Protein AF-A0A940U613-F1 (afdb_monomer)

Nearest PDB structures (foldseek):
  2yxg-assembly1_D  TM=9.866E-01  e=3.345E-05  Methanocaldococcus jannaschii DSM 2661
  1o5k-assembly1_A  TM=9.272E-01  e=6.471E-05  Thermotoga maritima MSB8
  3pb0-assembly4_D  TM=9.241E-01  e=6.471E-05  Thermotoga maritima
  3pb2-assembly1_A  TM=9.314E-01  e=1.252E-04  Thermotoga maritima
  5ktl-assembly1_A  TM=9.520E-01  e=6.325E-04  Trichormus variabilis ATCC 29413

Structure (mmCIF, N/CA/C/O backbone):
data_AF-A0A940U613-F1
#
_entry.id   AF-A0A940U613-F1
#
loop_
_atom_site.group_PDB
_atom_site.id
_atom_site.type_symbol
_atom_site.label_atom_id
_atom_site.label_alt_id
_atom_site.label_comp_id
_atom_site.label_asym_id
_atom_site.label_entity_id
_atom_site.label_seq_id
_atom_site.pdbx_PDB_ins_code
_atom_site.Cartn_x
_atom_site.Cartn_y
_atom_site.Cartn_z
_atom_site.occupancy
_atom_site.B_iso_or_equiv
_atom_site.auth_seq_id
_atom_site.auth_comp_id
_atom_site.auth_asym_id
_atom_site.auth_atom_id
_atom_site.pdbx_PDB_model_num
ATOM 1 N N . ASP A 1 1 ? -22.401 5.572 10.930 1.00 90.12 1 ASP A N 1
ATOM 2 C CA . ASP A 1 1 ? -21.067 6.223 10.959 1.00 90.12 1 ASP A CA 1
ATOM 3 C C . ASP A 1 1 ? -19.867 5.300 10.758 1.00 90.12 1 ASP A C 1
ATOM 5 O O . ASP A 1 1 ? -18.954 5.695 10.044 1.00 90.12 1 ASP A O 1
ATOM 9 N N . GLN A 1 2 ? -19.877 4.057 11.256 1.00 97.69 2 GLN A N 1
ATOM 10 C CA . GLN A 1 2 ? -18.752 3.106 11.121 1.00 97.69 2 GLN A CA 1
ATOM 11 C C . GLN A 1 2 ? -18.213 2.917 9.689 1.00 97.69 2 GLN A C 1
ATOM 13 O O . GLN A 1 2 ? -17.004 2.906 9.474 1.00 97.69 2 GLN A O 1
ATOM 18 N N . ALA A 1 3 ? -19.088 2.814 8.682 1.00 98.25 3 ALA A N 1
ATOM 19 C CA . ALA A 1 3 ? -18.656 2.674 7.287 1.00 98.25 3 ALA A CA 1
ATOM 20 C C . ALA A 1 3 ? -17.795 3.860 6.813 1.00 98.25 3 ALA A C 1
ATOM 22 O O . ALA A 1 3 ? -16.812 3.677 6.099 1.00 98.25 3 ALA A O 1
ATOM 23 N N . ARG A 1 4 ? -18.145 5.078 7.245 1.00 98.38 4 ARG A N 1
ATOM 24 C CA . ARG A 1 4 ? -17.431 6.311 6.897 1.00 98.38 4 ARG A CA 1
ATOM 25 C C . ARG A 1 4 ? -16.052 6.348 7.556 1.00 98.38 4 ARG A C 1
ATOM 27 O O . ARG A 1 4 ? -15.078 6.727 6.913 1.00 98.38 4 ARG A O 1
ATOM 34 N N . GLU A 1 5 ? -15.966 5.907 8.806 1.00 98.06 5 GLU A N 1
ATOM 35 C CA . GLU A 1 5 ? -14.703 5.784 9.534 1.00 98.06 5 GLU A CA 1
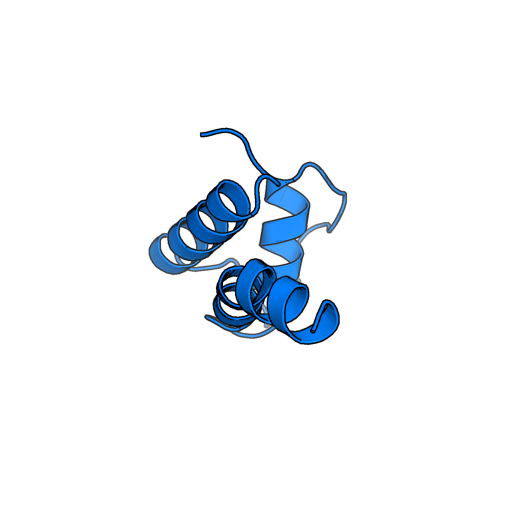ATOM 36 C C . GLU A 1 5 ? -13.754 4.787 8.852 1.00 98.06 5 GLU A C 1
ATOM 38 O O . GLU A 1 5 ? -12.610 5.124 8.545 1.00 98.06 5 GLU A O 1
ATOM 43 N N . ILE A 1 6 ? -14.248 3.587 8.524 1.00 97.75 6 I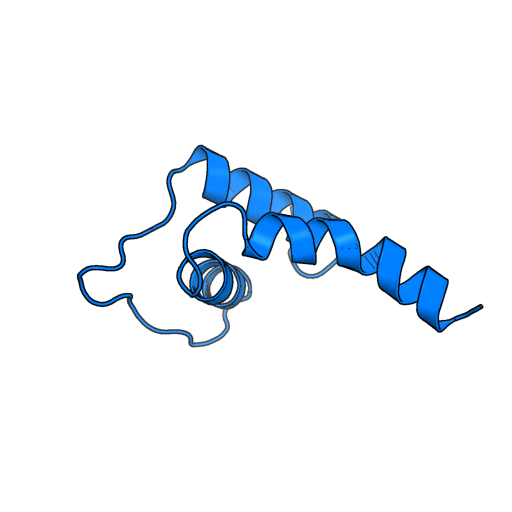LE A N 1
ATOM 44 C CA . ILE A 1 6 ? -13.470 2.569 7.803 1.00 97.75 6 ILE A CA 1
ATOM 45 C C . ILE A 1 6 ? -13.029 3.095 6.435 1.00 97.75 6 ILE A C 1
ATOM 47 O O . ILE A 1 6 ? -11.872 2.907 6.045 1.00 97.75 6 ILE A O 1
ATOM 51 N N . HIS A 1 7 ? -13.922 3.779 5.714 1.00 98.00 7 HIS A N 1
ATOM 52 C CA . HIS A 1 7 ? -13.602 4.382 4.426 1.00 98.00 7 HIS A CA 1
ATOM 53 C C . HIS A 1 7 ? -12.424 5.351 4.547 1.00 98.00 7 HIS A C 1
ATOM 55 O O . HIS A 1 7 ? -11.421 5.162 3.868 1.00 98.00 7 HIS A O 1
ATOM 61 N N . TYR A 1 8 ? -12.487 6.338 5.444 1.00 97.7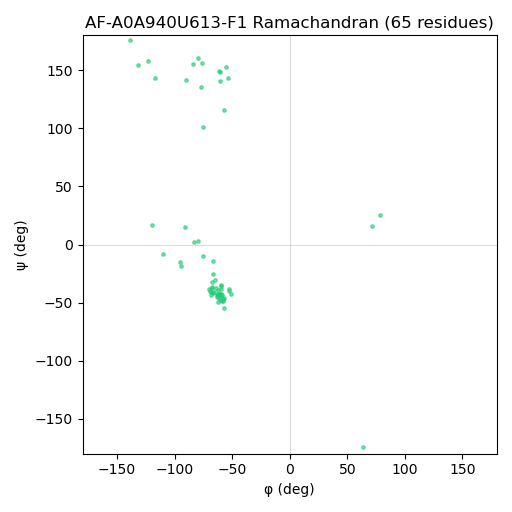5 8 TYR A N 1
ATOM 62 C CA . TYR A 1 8 ? -11.402 7.313 5.577 1.00 97.75 8 TYR A CA 1
ATOM 63 C C . TYR A 1 8 ? -10.104 6.703 6.109 1.00 97.75 8 TYR A C 1
ATOM 65 O O . TYR A 1 8 ? -9.030 7.107 5.668 1.00 97.75 8 TYR A O 1
ATOM 73 N N . LYS A 1 9 ? -10.184 5.683 6.973 1.00 97.25 9 LYS A N 1
ATOM 74 C CA . LYS A 1 9 ? -9.006 4.932 7.427 1.00 97.25 9 LYS A CA 1
ATOM 75 C C . LYS A 1 9 ? -8.313 4.180 6.285 1.00 97.25 9 LYS A C 1
ATOM 77 O O . LYS A 1 9 ? -7.090 4.089 6.265 1.00 97.25 9 LYS A O 1
ATOM 82 N N . THR A 1 10 ? -9.072 3.634 5.335 1.00 97.88 10 THR A N 1
ATOM 83 C CA . THR A 1 10 ? -8.539 2.813 4.228 1.00 97.88 10 THR A CA 1
ATOM 84 C C . THR A 1 10 ? -8.264 3.597 2.945 1.00 97.88 10 THR A C 1
ATOM 86 O O . THR A 1 10 ? -7.477 3.145 2.112 1.00 97.88 10 THR A O 1
ATOM 89 N N . LEU A 1 11 ? -8.850 4.787 2.791 1.00 98.38 11 LEU A N 1
ATOM 90 C CA . LEU A 1 11 ? -8.750 5.622 1.594 1.00 98.38 11 LEU A CA 1
ATOM 91 C C . LEU A 1 11 ? -7.307 5.898 1.126 1.00 98.38 11 LEU A C 1
ATOM 93 O O . LEU A 1 11 ? -7.088 5.839 -0.086 1.00 98.38 11 LEU A O 1
ATOM 97 N N . PRO A 1 12 ? -6.310 6.155 2.001 1.00 98.12 12 PRO A N 1
ATOM 98 C CA . PRO A 1 12 ? -4.927 6.336 1.557 1.00 98.12 12 PRO A CA 1
ATOM 99 C C . PRO A 1 12 ? -4.375 5.109 0.821 1.00 98.12 12 PRO A C 1
ATOM 101 O O . PRO A 1 12 ? -3.766 5.250 -0.237 1.00 98.12 12 PRO A O 1
ATOM 104 N N . VAL A 1 13 ? -4.656 3.904 1.329 1.00 98.06 13 VAL A N 1
ATOM 105 C CA . VAL A 1 13 ? -4.252 2.646 0.683 1.00 98.06 13 VAL A CA 1
ATOM 106 C C . VAL A 1 13 ? -5.017 2.445 -0.616 1.00 98.06 13 VAL A C 1
ATOM 108 O O . VAL A 1 13 ? -4.400 2.128 -1.625 1.00 98.06 13 VAL A O 1
ATOM 111 N N . VAL A 1 14 ? -6.330 2.696 -0.633 1.00 98.25 14 VAL A N 1
ATOM 112 C CA . VAL A 1 14 ? -7.125 2.604 -1.869 1.00 98.25 14 VAL A CA 1
ATOM 113 C C . VAL A 1 14 ? -6.553 3.523 -2.946 1.00 98.25 14 VAL A C 1
ATOM 115 O O . VAL A 1 14 ? -6.349 3.075 -4.062 1.00 98.25 14 VAL A O 1
ATOM 118 N N . ARG A 1 15 ? -6.210 4.775 -2.629 1.00 98.25 15 ARG A N 1
ATOM 119 C CA . ARG A 1 15 ? -5.574 5.683 -3.599 1.00 98.25 15 ARG A CA 1
ATOM 120 C C . ARG A 1 15 ? -4.210 5.168 -4.064 1.00 98.25 15 ARG A C 1
ATOM 122 O O . ARG A 1 15 ? -3.936 5.184 -5.260 1.00 98.25 15 ARG A O 1
ATOM 129 N N . ALA A 1 16 ? -3.383 4.669 -3.146 1.00 98.25 16 ALA A N 1
ATOM 130 C CA . ALA A 1 16 ? -2.069 4.126 -3.480 1.00 98.25 16 ALA A CA 1
ATOM 131 C C . ALA A 1 16 ? -2.141 2.865 -4.362 1.00 98.25 16 ALA A C 1
ATOM 133 O O . ALA A 1 16 ? -1.273 2.658 -5.205 1.00 98.25 16 ALA A O 1
ATOM 134 N N . LEU A 1 17 ? -3.192 2.049 -4.236 1.00 98.25 17 LEU A N 1
ATOM 135 C CA . LEU A 1 17 ? -3.405 0.868 -5.080 1.00 98.25 17 LEU A CA 1
ATOM 136 C C . LEU A 1 17 ? -3.688 1.203 -6.558 1.00 98.25 17 LEU A C 1
ATOM 138 O O . LEU A 1 17 ? -3.591 0.318 -7.405 1.00 98.25 17 LEU A O 1
ATOM 142 N N . PHE A 1 18 ? -3.999 2.463 -6.873 1.00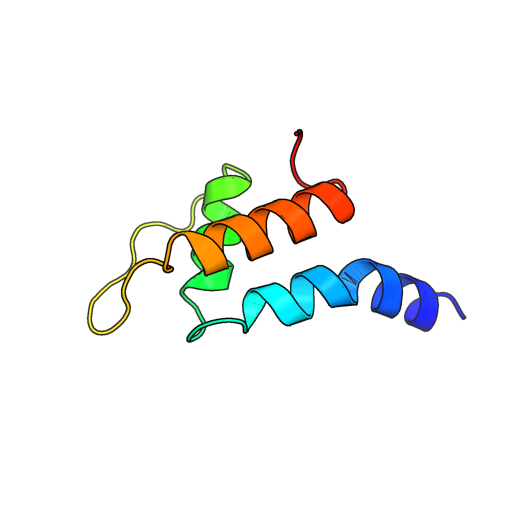 98.25 18 PHE A N 1
ATOM 143 C CA . PHE A 1 18 ? -4.274 2.946 -8.231 1.00 98.25 18 PHE A CA 1
ATOM 144 C C . PHE A 1 18 ? -3.296 4.044 -8.688 1.00 98.25 18 PHE A C 1
ATOM 146 O O . PHE A 1 18 ? -3.570 4.745 -9.658 1.00 98.25 18 PHE A O 1
ATOM 153 N N . ILE A 1 19 ? -2.147 4.199 -8.016 1.00 98.00 19 ILE A N 1
ATOM 154 C CA . ILE A 1 19 ? -1.104 5.168 -8.410 1.00 98.00 19 ILE A CA 1
ATOM 155 C C . ILE A 1 19 ? -0.436 4.816 -9.752 1.00 98.00 19 ILE A C 1
ATOM 157 O O . ILE A 1 19 ? 0.069 5.684 -10.459 1.00 98.00 19 ILE A O 1
ATOM 161 N N . GLU A 1 20 ? -0.458 3.531 -10.107 1.00 97.94 20 GLU A N 1
ATOM 162 C CA . GLU A 1 20 ? -0.051 2.976 -11.396 1.00 97.94 20 GLU A CA 1
ATOM 163 C C . GLU A 1 20 ? -1.052 1.893 -11.828 1.00 97.94 20 GLU A C 1
ATOM 165 O O . GLU A 1 20 ? -1.978 1.555 -11.086 1.00 97.94 20 GLU A O 1
ATOM 170 N N . SER A 1 21 ? -0.877 1.335 -13.029 1.00 96.88 21 SER A N 1
ATOM 171 C CA . SER A 1 21 ? -1.803 0.357 -13.606 1.00 96.88 21 SER A CA 1
ATOM 172 C C . SER A 1 21 ? -1.996 -0.874 -12.713 1.00 96.88 21 SER A C 1
ATOM 174 O O . SER A 1 21 ? -1.088 -1.682 -12.501 1.00 96.88 21 SER A O 1
ATOM 176 N N . ASN A 1 22 ? -3.224 -1.061 -12.232 1.00 96.00 22 ASN A N 1
ATOM 177 C CA . ASN A 1 22 ? -3.644 -2.277 -11.541 1.00 96.00 22 ASN A CA 1
ATOM 178 C C . ASN A 1 22 ? -3.505 -3.500 -12.481 1.00 96.00 22 ASN A C 1
ATOM 180 O O . ASN A 1 22 ? -3.828 -3.375 -13.664 1.00 96.00 22 ASN A O 1
ATOM 184 N N . PRO A 1 23 ? -3.056 -4.689 -12.014 1.00 97.06 23 PRO A N 1
ATOM 185 C CA . PRO A 1 23 ? -2.786 -5.114 -10.635 1.00 97.06 23 PRO A CA 1
ATOM 186 C C . PRO A 1 23 ? -1.362 -4.895 -10.105 1.00 97.06 23 PRO A C 1
ATOM 188 O O . PRO A 1 23 ? -1.021 -5.494 -9.085 1.00 97.06 23 PRO A O 1
ATOM 191 N N . ALA A 1 24 ? -0.513 -4.082 -10.745 1.00 98.31 24 ALA A N 1
ATOM 192 C CA . ALA A 1 24 ? 0.873 -3.937 -10.292 1.00 98.31 24 ALA A CA 1
ATOM 193 C C . ALA A 1 24 ? 0.983 -3.432 -8.833 1.00 98.31 24 ALA A C 1
ATOM 195 O O . ALA A 1 24 ? 1.646 -4.113 -8.044 1.00 98.31 24 ALA A O 1
ATOM 196 N N . PRO A 1 25 ? 0.274 -2.363 -8.402 1.00 98.38 25 PRO A N 1
ATOM 197 C CA . PRO A 1 25 ? 0.355 -1.910 -7.011 1.00 98.38 25 PRO A CA 1
ATOM 198 C C . PRO A 1 25 ? -0.265 -2.902 -6.023 1.00 98.38 25 PRO A C 1
ATOM 200 O O . PRO A 1 25 ? 0.264 -3.100 -4.935 1.00 98.38 25 PRO A O 1
ATOM 203 N N . ALA A 1 26 ? -1.356 -3.576 -6.400 1.00 98.12 26 ALA A N 1
ATOM 204 C CA . ALA A 1 26 ? -1.994 -4.580 -5.550 1.00 98.12 26 ALA A CA 1
ATOM 205 C C . ALA A 1 26 ? -1.074 -5.778 -5.280 1.00 98.12 26 ALA A C 1
ATOM 207 O O . ALA A 1 26 ? -0.945 -6.217 -4.137 1.00 98.12 26 ALA A O 1
ATOM 208 N N . LYS A 1 27 ? -0.382 -6.273 -6.313 1.00 98.38 27 LYS A N 1
ATOM 209 C CA . LYS A 1 27 ? 0.611 -7.339 -6.144 1.00 98.38 27 LYS A CA 1
ATOM 210 C C . LYS A 1 27 ? 1.813 -6.883 -5.325 1.00 98.38 27 LYS A C 1
ATOM 212 O O . LYS A 1 27 ? 2.273 -7.641 -4.476 1.00 98.38 27 LYS A O 1
ATOM 217 N N . GLU A 1 28 ? 2.293 -5.661 -5.542 1.00 98.12 28 GLU A N 1
ATOM 218 C CA . GLU A 1 28 ? 3.390 -5.103 -4.746 1.00 98.12 28 GLU A CA 1
ATOM 219 C C . GLU A 1 28 ? 2.999 -4.974 -3.267 1.00 98.12 28 GLU A C 1
ATOM 221 O O . GLU A 1 28 ? 3.767 -5.377 -2.401 1.00 98.12 28 GLU A O 1
ATOM 226 N N . ALA A 1 29 ? 1.780 -4.515 -2.964 1.00 98.06 29 ALA A N 1
ATOM 227 C CA . ALA A 1 29 ? 1.268 -4.423 -1.596 1.00 98.06 29 ALA A CA 1
ATOM 228 C C . ALA A 1 29 ? 1.269 -5.785 -0.893 1.00 98.06 29 ALA A C 1
ATOM 230 O O . ALA A 1 29 ? 1.742 -5.909 0.235 1.00 98.06 29 ALA A O 1
ATOM 231 N N . MET A 1 30 ? 0.774 -6.818 -1.579 1.00 98.06 30 MET A N 1
ATOM 232 C CA . MET A 1 30 ? 0.783 -8.185 -1.064 1.00 98.06 30 MET A CA 1
ATOM 233 C C . MET A 1 30 ? 2.210 -8.683 -0.816 1.00 98.06 30 MET A C 1
ATOM 235 O O . MET A 1 30 ? 2.485 -9.194 0.267 1.00 98.06 30 MET A O 1
ATOM 239 N N . ASN A 1 31 ? 3.128 -8.472 -1.764 1.00 96.94 31 ASN A N 1
ATOM 240 C CA . ASN A 1 31 ? 4.528 -8.868 -1.609 1.00 96.94 31 ASN A CA 1
ATOM 241 C C . ASN A 1 31 ? 5.205 -8.142 -0.430 1.00 96.94 31 ASN A C 1
ATOM 243 O O . ASN A 1 31 ? 5.900 -8.785 0.354 1.00 96.94 31 ASN A O 1
ATOM 247 N N . LEU A 1 32 ? 4.965 -6.835 -0.253 1.00 96.44 32 LEU A N 1
ATOM 248 C CA . LEU A 1 32 ? 5.456 -6.061 0.899 1.00 96.44 32 LEU A CA 1
ATOM 249 C C . LEU A 1 32 ? 4.940 -6.623 2.231 1.00 96.44 32 LEU A C 1
ATOM 251 O O . LEU A 1 32 ? 5.666 -6.628 3.220 1.00 96.44 32 LEU A O 1
ATOM 255 N N . MET A 1 33 ? 3.701 -7.118 2.252 1.00 96.94 33 MET A N 1
ATOM 256 C CA . MET A 1 33 ? 3.081 -7.754 3.419 1.00 96.94 33 MET A CA 1
ATOM 257 C C . MET A 1 33 ? 3.515 -9.217 3.627 1.00 96.94 33 MET A C 1
ATOM 259 O O . MET A 1 33 ? 2.996 -9.879 4.524 1.00 96.94 33 MET A O 1
ATOM 263 N N . GLY A 1 34 ? 4.428 -9.746 2.805 1.00 95.88 34 GLY A N 1
ATOM 264 C CA . GLY A 1 34 ? 4.850 -11.148 2.857 1.00 95.88 34 GLY A CA 1
ATOM 265 C C . GLY A 1 34 ? 3.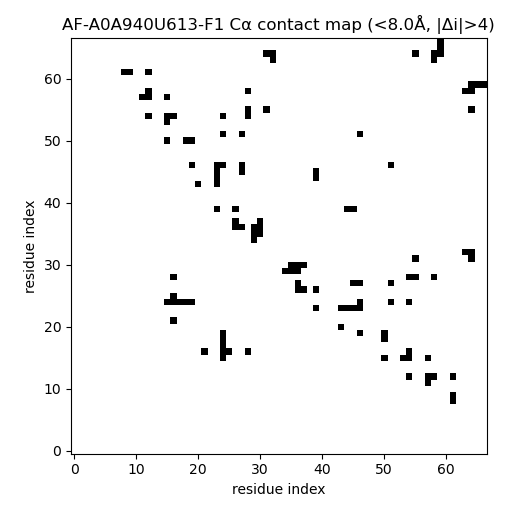791 -12.140 2.359 1.00 95.88 34 GLY A C 1
ATOM 266 O O . GLY A 1 34 ? 3.891 -13.334 2.633 1.00 95.88 34 GLY A O 1
ATOM 267 N N . LEU A 1 35 ? 2.770 -11.667 1.639 1.00 97.31 35 LEU A N 1
ATOM 268 C CA . LEU A 1 35 ? 1.723 -12.496 1.046 1.00 97.31 35 LEU A CA 1
ATOM 269 C C . LEU A 1 35 ? 2.121 -12.938 -0.374 1.00 97.31 35 LEU A C 1
ATOM 271 O O . LEU A 1 35 ? 2.674 -12.145 -1.140 1.00 97.31 35 LEU A O 1
ATOM 275 N N . PRO A 1 36 ? 1.808 -14.180 -0.782 1.00 96.00 36 PRO A N 1
ATOM 276 C CA . PRO A 1 36 ? 2.226 -14.699 -2.080 1.00 96.00 36 PRO A CA 1
ATOM 277 C C . PRO A 1 36 ? 1.395 -14.103 -3.233 1.00 96.00 36 PRO A C 1
ATOM 279 O O . PRO A 1 36 ? 0.289 -14.565 -3.505 1.00 96.00 36 PRO A O 1
ATOM 282 N N . ALA A 1 37 ? 1.931 -13.111 -3.959 1.00 96.75 37 ALA A N 1
ATOM 283 C CA . ALA A 1 37 ? 1.292 -12.541 -5.163 1.00 96.75 37 ALA A CA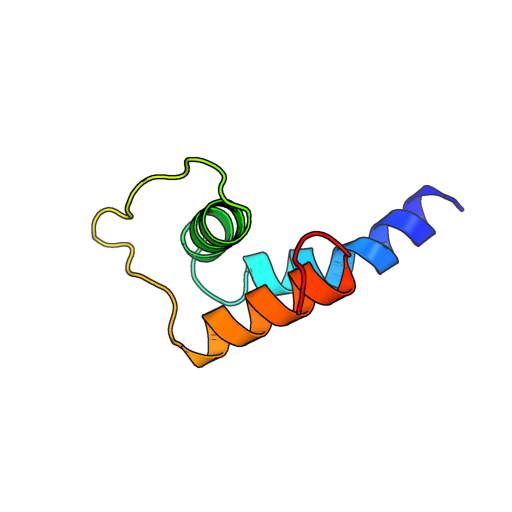 1
ATOM 284 C C . ALA A 1 37 ? 2.005 -12.880 -6.490 1.00 96.75 37 ALA A C 1
ATOM 286 O O . ALA A 1 37 ? 1.478 -12.635 -7.590 1.00 96.75 37 ALA A O 1
ATOM 287 N N . GLY A 1 38 ? 3.192 -13.485 -6.392 1.00 93.75 38 GLY A N 1
ATOM 288 C CA . GLY A 1 38 ? 4.031 -13.857 -7.525 1.00 93.75 38 GLY A CA 1
ATOM 289 C C . GLY A 1 38 ? 4.520 -12.653 -8.336 1.00 93.75 38 GLY A C 1
ATOM 290 O O . GLY A 1 38 ? 4.293 -11.492 -7.994 1.00 93.75 38 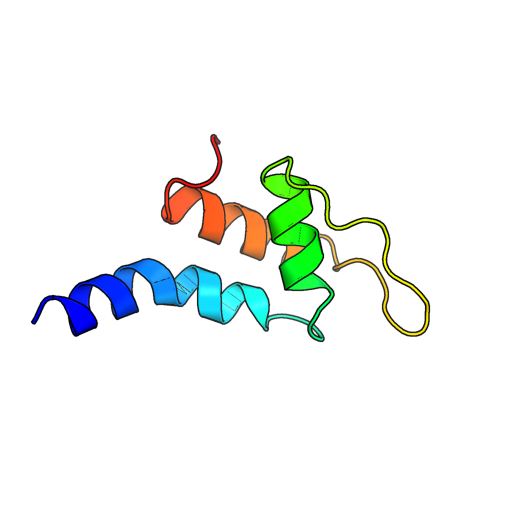GLY A O 1
ATOM 291 N N . LYS A 1 39 ? 5.193 -12.936 -9.454 1.00 93.31 39 LYS A N 1
ATOM 292 C CA . LYS A 1 39 ? 5.685 -11.896 -10.366 1.00 93.31 39 LYS A CA 1
ATOM 293 C C . LYS A 1 39 ? 4.589 -11.350 -11.285 1.00 93.31 39 LYS A C 1
ATOM 295 O O . LYS A 1 39 ? 3.555 -11.989 -11.521 1.00 93.31 39 LYS A O 1
ATOM 300 N N . LEU A 1 40 ? 4.845 -10.167 -11.835 1.00 96.31 40 LEU A N 1
ATOM 301 C CA . LEU A 1 40 ? 4.088 -9.629 -12.960 1.00 96.31 40 LEU A CA 1
ATOM 302 C C . LEU A 1 40 ? 4.501 -10.325 -14.261 1.00 96.31 40 LEU A C 1
ATOM 304 O O . LEU A 1 40 ? 5.587 -10.899 -14.372 1.00 96.31 40 LEU A O 1
ATOM 308 N N . ARG A 1 41 ? 3.594 -10.299 -15.235 1.00 97.19 41 ARG A N 1
ATOM 309 C CA . ARG A 1 41 ? 3.854 -10.718 -16.612 1.00 97.19 41 ARG A CA 1
ATOM 310 C C . ARG A 1 41 ? 3.679 -9.501 -17.501 1.00 97.19 41 ARG A C 1
ATOM 312 O O . ARG A 1 41 ? 2.770 -8.706 -17.262 1.00 97.19 41 ARG A O 1
ATOM 319 N N . LEU A 1 42 ? 4.511 -9.400 -18.532 1.00 96.56 42 LEU A N 1
ATOM 320 C CA . LEU A 1 42 ? 4.349 -8.368 -19.547 1.00 96.56 42 LEU A CA 1
ATOM 321 C C . LEU A 1 42 ? 2.921 -8.413 -20.131 1.00 96.56 42 LEU A C 1
ATOM 323 O O . LEU A 1 42 ? 2.354 -9.503 -20.253 1.00 96.56 42 LEU A O 1
ATOM 327 N N . PRO A 1 43 ? 2.329 -7.249 -20.452 1.00 95.62 43 PRO A N 1
ATOM 328 C CA . PRO A 1 43 ? 2.957 -5.921 -20.496 1.00 95.62 43 PRO A CA 1
ATOM 329 C C . PRO A 1 43 ? 3.044 -5.194 -19.140 1.00 95.62 43 PRO A C 1
ATOM 331 O O . PRO A 1 43 ? 3.518 -4.064 -19.090 1.00 95.62 43 PRO A O 1
ATOM 334 N N . LEU A 1 44 ? 2.603 -5.810 -18.038 1.00 97.06 44 LEU A N 1
ATOM 335 C CA . LEU A 1 44 ? 2.691 -5.199 -16.712 1.00 97.06 44 LEU A CA 1
ATOM 336 C C . LEU A 1 44 ? 4.117 -5.278 -16.169 1.00 97.06 44 LEU A C 1
ATOM 338 O O . LEU A 1 44 ? 4.760 -6.331 -16.216 1.00 97.06 44 LEU A O 1
ATOM 342 N N . VAL A 1 45 ? 4.574 -4.168 -15.604 1.00 96.62 45 VAL A N 1
ATOM 343 C CA . VAL A 1 45 ? 5.930 -3.996 -15.080 1.00 96.62 45 VAL A CA 1
ATOM 344 C C . VAL A 1 45 ? 5.897 -3.603 -13.600 1.00 96.62 45 VAL A C 1
ATOM 346 O O . VAL A 1 45 ? 4.860 -3.131 -13.126 1.00 96.62 45 VAL A O 1
ATOM 349 N N . PRO A 1 46 ? 6.991 -3.834 -12.849 1.00 96.81 46 PRO A N 1
ATOM 350 C CA . PRO A 1 46 ? 7.106 -3.377 -11.467 1.00 96.81 46 PRO A CA 1
ATOM 351 C C . PRO A 1 46 ? 6.879 -1.870 -11.326 1.00 96.81 46 PRO A C 1
ATOM 353 O O . PRO A 1 46 ? 7.149 -1.109 -12.255 1.00 96.81 46 PRO A O 1
ATOM 356 N N . LEU A 1 47 ? 6.420 -1.458 -10.142 1.00 97.75 47 LEU A N 1
ATOM 357 C CA . LEU A 1 47 ? 6.203 -0.049 -9.819 1.00 97.75 47 LEU A CA 1
ATOM 358 C C . LEU A 1 47 ? 7.505 0.737 -9.911 1.00 97.75 47 LEU A C 1
ATOM 360 O O . LEU A 1 47 ? 8.576 0.238 -9.547 1.00 97.75 47 LEU A O 1
ATOM 364 N N . ARG A 1 48 ? 7.390 2.012 -10.286 1.00 98.31 48 ARG A N 1
ATOM 365 C CA . ARG A 1 48 ? 8.494 2.953 -10.092 1.00 98.31 48 ARG A CA 1
ATOM 366 C C . ARG A 1 48 ? 8.817 3.098 -8.596 1.00 98.31 48 ARG A C 1
ATOM 368 O O . ARG A 1 48 ? 7.902 2.982 -7.768 1.00 98.31 48 ARG A O 1
ATOM 375 N N . PRO A 1 49 ? 10.084 3.358 -8.223 1.00 98.25 49 PRO A N 1
ATOM 376 C CA . PRO A 1 49 ? 10.496 3.459 -6.821 1.00 98.25 49 PRO A CA 1
ATOM 377 C C . PRO A 1 49 ? 9.652 4.434 -5.989 1.00 98.25 49 PRO A C 1
ATOM 379 O O . PRO A 1 49 ? 9.302 4.133 -4.848 1.00 98.25 49 PRO A O 1
ATOM 382 N N . GLU A 1 50 ? 9.259 5.567 -6.568 1.00 98.19 50 GLU A N 1
ATOM 383 C CA . GLU A 1 50 ? 8.472 6.611 -5.908 1.00 98.19 50 GLU A CA 1
ATOM 384 C C . GLU A 1 50 ? 7.037 6.141 -5.617 1.00 98.19 50 GLU A C 1
ATOM 386 O O . GLU A 1 50 ? 6.498 6.364 -4.526 1.00 98.19 50 GLU A O 1
ATOM 391 N N . SER A 1 51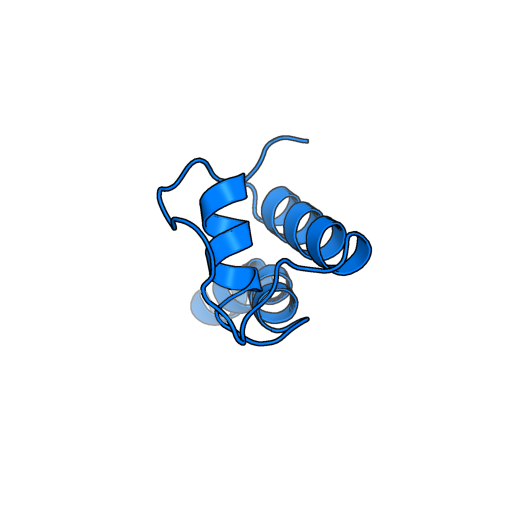 ? 6.427 5.428 -6.568 1.00 98.31 51 SER A N 1
ATOM 392 C CA . SER A 1 51 ? 5.107 4.814 -6.395 1.00 98.31 51 SER A CA 1
ATOM 393 C C . SER A 1 51 ? 5.138 3.707 -5.350 1.00 98.31 51 SER A C 1
ATOM 395 O O . SER A 1 51 ? 4.236 3.611 -4.516 1.00 98.31 51 SER A O 1
ATOM 397 N N . ARG A 1 52 ? 6.196 2.886 -5.368 1.00 98.19 52 ARG A N 1
ATOM 398 C CA . ARG A 1 52 ? 6.405 1.819 -4.387 1.00 98.19 52 ARG A CA 1
ATOM 399 C C . ARG A 1 52 ? 6.537 2.385 -2.974 1.00 98.19 52 ARG A C 1
ATOM 401 O O . ARG A 1 52 ? 5.909 1.861 -2.058 1.00 98.19 52 ARG A O 1
ATOM 408 N N . GLU A 1 53 ? 7.292 3.467 -2.791 1.00 98.19 53 GLU A N 1
ATOM 409 C CA . GLU A 1 53 ? 7.423 4.108 -1.477 1.00 98.19 53 GLU A CA 1
ATOM 410 C C . GLU A 1 53 ? 6.109 4.753 -1.017 1.00 98.19 53 GLU A C 1
ATOM 412 O O . GLU A 1 53 ? 5.742 4.645 0.153 1.00 98.19 53 GLU A O 1
ATOM 417 N N . THR A 1 54 ? 5.347 5.357 -1.934 1.00 98.31 54 THR A N 1
ATOM 418 C CA . THR A 1 54 ? 4.008 5.888 -1.626 1.00 98.31 54 THR A CA 1
ATOM 419 C C . THR A 1 54 ? 3.067 4.784 -1.136 1.00 98.31 54 THR A C 1
ATOM 421 O O . THR A 1 54 ? 2.383 4.951 -0.124 1.00 98.31 54 THR A O 1
ATOM 424 N N . LEU A 1 55 ? 3.076 3.625 -1.802 1.00 98.50 55 LEU A N 1
ATOM 425 C CA . LEU A 1 55 ? 2.313 2.450 -1.388 1.00 98.50 55 LEU A CA 1
ATOM 426 C C . LEU A 1 55 ? 2.762 1.920 -0.020 1.00 98.50 55 LEU A C 1
ATOM 428 O O . LEU A 1 55 ? 1.917 1.662 0.839 1.00 98.50 55 LEU A O 1
ATOM 432 N N . ARG A 1 56 ? 4.077 1.805 0.212 1.00 98.31 56 ARG A N 1
ATOM 433 C CA . ARG A 1 56 ? 4.633 1.363 1.498 1.00 98.31 56 ARG A CA 1
ATOM 434 C C . ARG A 1 56 ? 4.180 2.273 2.640 1.00 98.31 56 ARG A C 1
ATOM 436 O O . ARG A 1 56 ? 3.660 1.771 3.633 1.00 98.31 56 ARG A O 1
ATOM 443 N N . LYS A 1 57 ? 4.299 3.596 2.481 1.00 98.19 57 LYS A N 1
ATOM 444 C CA . LYS A 1 57 ? 3.859 4.584 3.484 1.00 98.19 57 LYS A CA 1
ATOM 445 C C . LYS A 1 57 ? 2.369 4.465 3.801 1.00 98.19 57 LYS A C 1
ATOM 447 O O . LYS A 1 57 ? 2.000 4.465 4.972 1.00 98.19 57 LYS A O 1
ATOM 452 N N . ALA A 1 58 ? 1.519 4.301 2.785 1.00 98.19 58 ALA A N 1
ATOM 453 C CA . ALA A 1 58 ? 0.083 4.111 2.994 1.00 98.19 58 ALA A CA 1
ATOM 454 C C . ALA A 1 58 ? -0.224 2.828 3.795 1.00 98.19 58 ALA A C 1
ATOM 456 O O . ALA A 1 58 ? -1.095 2.830 4.666 1.00 98.19 58 ALA A O 1
ATOM 457 N N . LEU A 1 59 ? 0.508 1.738 3.540 1.00 98.19 59 LEU A N 1
ATOM 458 C CA . LEU A 1 59 ? 0.363 0.477 4.276 1.00 98.19 59 LEU A CA 1
ATOM 459 C C . LEU A 1 59 ? 0.877 0.569 5.722 1.00 98.19 59 LEU A C 1
ATOM 461 O O . LEU A 1 59 ? 0.233 0.017 6.617 1.00 98.19 59 LEU A O 1
ATOM 465 N N . VAL A 1 60 ? 1.985 1.278 5.964 1.00 97.94 60 VAL A N 1
ATOM 466 C CA . VAL A 1 60 ? 2.480 1.589 7.320 1.00 97.94 60 VAL A CA 1
ATOM 467 C C . VAL A 1 60 ? 1.437 2.406 8.085 1.00 97.94 60 VAL A C 1
ATOM 469 O O . VAL A 1 60 ? 1.056 2.025 9.187 1.00 97.94 60 VAL A O 1
ATOM 472 N N . GLN A 1 61 ? 0.884 3.461 7.474 1.00 96.69 61 GLN A N 1
ATOM 473 C CA . GLN A 1 61 ? -0.154 4.298 8.089 1.00 96.69 61 GLN A CA 1
ATOM 474 C C . GLN A 1 61 ? -1.424 3.504 8.445 1.00 96.69 61 GLN A C 1
ATOM 476 O O . GLN A 1 61 ? -2.065 3.777 9.459 1.00 96.69 61 GLN A O 1
ATOM 481 N N . LEU A 1 62 ? -1.787 2.497 7.639 1.00 96.56 62 LEU A N 1
ATOM 482 C CA . LEU A 1 62 ? -2.906 1.592 7.932 1.00 96.56 62 LEU A CA 1
ATOM 483 C C . LEU A 1 62 ? -2.573 0.546 9.021 1.00 96.56 62 LEU A C 1
ATOM 485 O O . LEU A 1 62 ? -3.470 -0.160 9.486 1.00 96.56 62 LEU A O 1
ATOM 489 N N . GLY A 1 63 ? -1.306 0.422 9.426 1.00 96.12 63 GLY A N 1
ATOM 490 C CA . GLY A 1 63 ? -0.829 -0.576 10.386 1.00 96.12 63 GLY A CA 1
ATOM 491 C C . GLY A 1 63 ? -0.650 -1.974 9.786 1.00 96.12 63 GLY A C 1
ATOM 492 O O . GLY A 1 63 ? -0.761 -2.971 10.497 1.00 96.12 63 GLY A O 1
ATOM 493 N N . ARG A 1 64 ? -0.430 -2.076 8.468 1.00 95.44 64 ARG A N 1
ATOM 494 C CA . ARG A 1 64 ? -0.199 -3.352 7.761 1.00 95.44 64 ARG A CA 1
ATOM 495 C C . ARG A 1 64 ? 1.276 -3.693 7.569 1.00 95.44 64 ARG A C 1
ATOM 497 O O . ARG A 1 64 ? 1.573 -4.846 7.275 1.00 95.44 64 ARG A O 1
ATOM 504 N N . LEU A 1 65 ? 2.175 -2.729 7.757 1.00 95.00 65 LEU A N 1
ATOM 505 C CA . LEU A 1 65 ? 3.629 -2.901 7.731 1.00 95.00 65 LEU A CA 1
ATOM 506 C C . LEU A 1 65 ? 4.252 -2.224 8.960 1.00 95.00 65 LEU A C 1
ATOM 508 O O . LEU A 1 65 ? 3.672 -1.283 9.500 1.00 95.00 65 LEU A O 1
ATOM 512 N N . LYS A 1 66 ? 5.426 -2.703 9.385 1.00 86.62 66 LYS A N 1
ATOM 513 C CA . LYS A 1 66 ? 6.297 -1.993 10.337 1.00 86.62 66 LYS A CA 1
ATOM 514 C C . LYS A 1 66 ? 7.160 -0.981 9.570 1.00 86.62 66 LYS A C 1
ATOM 516 O O . LYS A 1 66 ? 7.353 -1.164 8.365 1.00 86.62 66 LYS A O 1
ATOM 521 N N . GLU A 1 67 ? 7.615 0.075 10.247 1.00 74.00 67 GLU A N 1
ATOM 522 C CA . GLU A 1 67 ? 8.509 1.086 9.652 1.00 74.00 67 GLU A CA 1
ATOM 523 C C . GLU A 1 67 ? 9.846 0.511 9.187 1.00 74.00 67 GLU A C 1
ATOM 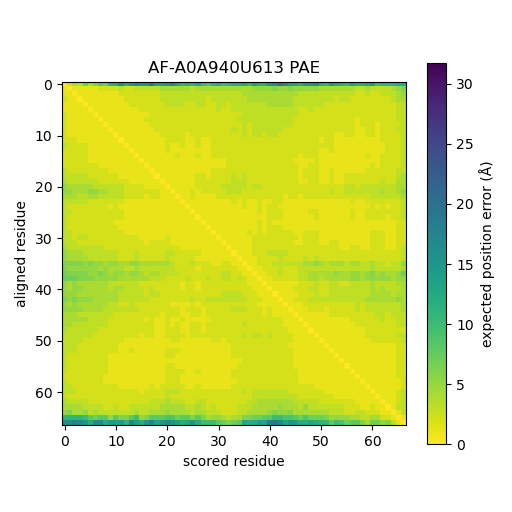525 O O . GLU A 1 67 ? 10.400 -0.359 9.901 1.00 74.00 67 GLU A O 1
#

Radius of gyration: 12.4 Å; Cα contacts (8 Å, |Δi|>4): 61; chains: 1; bounding box: 32×22×32 Å

Secondary structure (DSSP, 8-state):
-HHHHHHHHHHHHHHHTTSSSTTHHHHHHHHHTT-------TT--PPPHHHHHHHHHHHHHTTSS--

pLDDT: mean 96.79, std 3.4, range [74.0, 98.5]

Solvent-accessible surface area (backbone atoms only — not comparable to full-atom values): 4000 Å² total; per-residue (Å²): 112,68,70,60,53,53,46,64,62,44,44,58,40,58,54,35,38,60,74,51,73,70,62,41,40,52,35,49,53,32,47,77,61,73,40,96,54,76,80,77,58,82,94,52,61,83,70,55,70,69,58,46,50,52,35,50,52,29,33,35,76,63,67,67,45,80,134

Mean predicted aligned error: 2.36 Å

Sequence (67 aa):
DQAREIHYKTLPVVRALFIESNPAPAKEAMNLMGLPAGKLRLPLVPLRPESRETLRKALVQLGRLKE

Foldseek 3Di:
DVVVVVCVLCVQLVVLCVPDDPPQLVLLLCVQLVHDSDDDDPPDDHDDPVSSVSNVVSCVSSVSHPD